Protein AF-A0A6B1I7A9-F1 (afdb_monomer_lite)

Radius of gyration: 12.56 Å; chains: 1; bounding box: 32×30×24 Å

pLDDT: mean 96.11, std 3.29, range [81.0, 98.5]

Secondary structure (DSSP, 8-state):
-EEEEEEEE-TTS-EEEEEEEE-SS-EEEEEE-SS-BSSHHHHHHHHHHHHHHGGGPPP--

Sequence (61 aa):
MTCYFEVRQDKNAQWYWAFVMSDGKAKDVIAMATETYSTRRGCILSIGFVQKYGPDADIRP

Structure (mmCIF, N/CA/C/O backbone):
data_AF-A0A6B1I7A9-F1
#
_entry.id   AF-A0A6B1I7A9-F1
#
loop_
_atom_site.group_PDB
_atom_site.id
_atom_site.type_symbol
_atom_site.label_atom_id
_atom_site.label_alt_id
_atom_site.label_comp_id
_atom_site.label_asym_id
_atom_site.label_entity_id
_atom_site.label_seq_id
_atom_site.pdbx_PDB_ins_code
_atom_site.Cartn_x
_atom_site.Cartn_y
_atom_site.Cartn_z
_atom_site.occupancy
_atom_site.B_iso_or_equiv
_atom_site.auth_seq_id
_atom_site.auth_comp_id
_atom_site.auth_asym_id
_atom_site.auth_atom_id
_atom_site.pdbx_PDB_model_num
ATOM 1 N N . MET A 1 1 ? -19.110 4.550 6.696 1.00 81.00 1 MET A N 1
ATOM 2 C CA . MET A 1 1 ? -17.821 3.837 6.743 1.00 81.00 1 MET A CA 1
ATOM 3 C C . MET A 1 1 ? -17.203 3.877 5.357 1.00 81.00 1 MET A C 1
ATOM 5 O O . MET A 1 1 ? -17.890 3.535 4.402 1.00 81.00 1 MET A O 1
ATOM 9 N N . THR A 1 2 ? -15.974 4.367 5.230 1.00 95.19 2 THR A N 1
ATOM 10 C CA . THR A 1 2 ? -15.246 4.483 3.959 1.00 95.19 2 THR A CA 1
ATOM 11 C C . THR A 1 2 ? -13.880 3.829 4.098 1.00 95.19 2 THR A C 1
ATOM 13 O O . THR A 1 2 ? -13.272 3.884 5.164 1.00 95.19 2 THR A O 1
ATOM 16 N N . CYS A 1 3 ? -13.398 3.199 3.029 1.00 95.81 3 CYS A N 1
ATOM 17 C CA . CYS A 1 3 ? -12.028 2.704 2.964 1.00 95.81 3 CYS A CA 1
ATOM 18 C C . CYS A 1 3 ? -11.297 3.424 1.838 1.00 95.81 3 CYS A C 1
ATOM 20 O O . CYS A 1 3 ? -11.869 3.642 0.768 1.00 95.81 3 CYS A O 1
ATOM 22 N N . TYR A 1 4 ? -10.052 3.816 2.079 1.00 97.06 4 TYR A N 1
ATOM 23 C CA . TYR A 1 4 ? -9.248 4.518 1.087 1.00 97.06 4 TYR A CA 1
ATOM 24 C C . TYR A 1 4 ? -7.763 4.218 1.270 1.00 97.06 4 TYR A C 1
ATOM 26 O O . TYR A 1 4 ? -7.295 3.888 2.360 1.00 97.06 4 TYR A O 1
ATOM 34 N N . PHE A 1 5 ? -7.013 4.355 0.179 1.00 98.00 5 PHE A N 1
ATOM 35 C CA . PHE A 1 5 ? -5.559 4.328 0.228 1.00 98.00 5 PHE A CA 1
ATOM 36 C C . PHE A 1 5 ? -5.025 5.700 0.620 1.00 98.00 5 PHE A C 1
ATOM 38 O O . PHE A 1 5 ? -5.390 6.720 0.034 1.00 98.00 5 PHE A O 1
ATOM 45 N N . GLU A 1 6 ? -4.124 5.717 1.590 1.00 98.00 6 GLU A N 1
ATOM 46 C CA . GLU A 1 6 ? -3.388 6.898 2.009 1.00 98.00 6 GLU A CA 1
ATOM 47 C C . GLU A 1 6 ? -1.928 6.756 1.576 1.00 98.00 6 GLU A C 1
ATOM 49 O O . GLU A 1 6 ? -1.242 5.815 1.974 1.00 98.00 6 GLU A O 1
ATOM 54 N N . VAL A 1 7 ? -1.449 7.684 0.745 1.00 98.19 7 VAL A N 1
ATOM 55 C CA . VAL A 1 7 ? -0.055 7.717 0.285 1.00 98.19 7 VAL A CA 1
ATOM 56 C C . VAL A 1 7 ? 0.768 8.536 1.272 1.00 98.19 7 VAL A C 1
ATOM 58 O O . VAL A 1 7 ? 0.529 9.734 1.427 1.00 98.19 7 VAL A O 1
ATOM 61 N N . ARG A 1 8 ? 1.744 7.896 1.914 1.00 97.69 8 ARG A N 1
ATOM 62 C CA . ARG A 1 8 ? 2.604 8.474 2.953 1.00 97.69 8 ARG A CA 1
ATOM 63 C C . ARG A 1 8 ? 4.065 8.466 2.510 1.00 97.69 8 ARG A C 1
ATOM 65 O O . ARG A 1 8 ? 4.445 7.722 1.605 1.00 97.69 8 ARG A O 1
ATOM 72 N N . GLN A 1 9 ? 4.875 9.297 3.157 1.00 97.88 9 GLN A N 1
ATOM 73 C CA . GLN A 1 9 ? 6.325 9.317 2.995 1.00 97.88 9 GLN A CA 1
ATOM 74 C C . GLN A 1 9 ? 6.983 9.057 4.352 1.00 97.88 9 GLN A C 1
ATOM 76 O O . GLN A 1 9 ? 6.526 9.578 5.371 1.00 97.88 9 GLN A O 1
ATOM 81 N N . ASP A 1 10 ? 8.008 8.209 4.381 1.00 95.94 10 ASP A N 1
ATOM 82 C CA . ASP A 1 10 ? 8.780 7.920 5.586 1.00 95.94 10 ASP A CA 1
ATOM 83 C C . ASP A 1 10 ? 9.932 8.924 5.791 1.00 95.94 10 ASP A C 1
ATOM 85 O O . ASP A 1 10 ? 10.175 9.825 4.983 1.00 95.94 10 ASP A O 1
ATOM 89 N N . LYS A 1 11 ? 10.675 8.751 6.890 1.00 97.00 11 LYS A N 1
ATOM 90 C CA . LYS A 1 11 ? 11.828 9.598 7.241 1.00 97.00 11 LYS A CA 1
ATOM 91 C C . LYS A 1 11 ? 13.007 9.507 6.257 1.00 97.00 11 LYS A C 1
ATOM 93 O O . LYS A 1 11 ? 13.872 10.374 6.286 1.00 97.00 11 LYS A O 1
ATOM 98 N N . ASN A 1 12 ? 13.047 8.481 5.407 1.00 96.50 12 ASN A N 1
ATOM 99 C CA . ASN A 1 12 ? 14.087 8.250 4.400 1.00 96.50 12 ASN A CA 1
ATOM 100 C C . ASN A 1 12 ? 13.651 8.742 3.008 1.00 96.50 12 ASN A C 1
ATOM 102 O O . ASN A 1 12 ? 14.217 8.331 1.991 1.00 96.50 12 ASN A O 1
ATOM 106 N N . ALA A 1 13 ? 12.621 9.592 2.958 1.00 96.75 13 ALA A N 1
ATOM 107 C CA . ALA A 1 13 ? 11.997 10.091 1.741 1.00 96.75 13 ALA A CA 1
ATOM 108 C C . ALA A 1 13 ? 11.410 8.992 0.830 1.00 96.75 13 ALA A C 1
ATOM 110 O O . ALA A 1 13 ? 11.113 9.270 -0.337 1.00 96.75 13 ALA A O 1
ATOM 111 N N . GLN A 1 14 ? 11.183 7.782 1.349 1.00 97.94 14 GLN A N 1
ATOM 112 C CA . GLN A 1 14 ? 10.537 6.702 0.610 1.00 97.94 14 GLN A CA 1
ATOM 113 C C . GLN A 1 14 ? 9.020 6.770 0.768 1.00 97.94 14 GLN A C 1
ATOM 115 O O . GLN A 1 14 ? 8.487 7.129 1.816 1.00 97.94 14 GLN A O 1
ATOM 120 N N . TRP A 1 15 ? 8.311 6.415 -0.293 1.00 98.50 15 TRP A N 1
ATOM 121 C CA . TRP A 1 15 ? 6.858 6.443 -0.368 1.00 98.50 15 TRP A CA 1
ATOM 122 C C . TRP A 1 15 ? 6.277 5.066 -0.094 1.00 98.50 15 TRP A C 1
ATOM 124 O O . TRP A 1 15 ? 6.780 4.068 -0.593 1.00 98.50 15 TRP A O 1
ATOM 134 N N . TYR A 1 16 ? 5.173 5.007 0.631 1.00 98.38 16 TYR A N 1
ATOM 135 C CA . TYR A 1 16 ? 4.425 3.773 0.862 1.00 98.38 16 TYR A CA 1
ATOM 136 C C . TYR A 1 16 ? 2.941 4.104 0.989 1.00 98.38 16 TYR A C 1
ATOM 138 O O . TYR A 1 16 ? 2.566 5.267 1.169 1.00 98.38 16 TYR A O 1
ATOM 146 N N . TRP A 1 17 ? 2.084 3.100 0.847 1.00 98.44 17 TRP A N 1
ATOM 147 C CA . TRP A 1 17 ? 0.649 3.269 1.030 1.00 98.44 17 TRP A CA 1
ATOM 148 C C . TRP A 1 17 ? 0.173 2.532 2.279 1.00 98.44 17 TRP A C 1
ATOM 150 O O . TRP A 1 17 ? 0.719 1.497 2.663 1.00 98.44 17 TRP A O 1
ATOM 160 N N . ALA A 1 18 ? -0.857 3.079 2.913 1.00 98.00 18 ALA A N 1
ATOM 161 C CA . ALA A 1 18 ? -1.639 2.420 3.951 1.00 98.00 18 ALA A CA 1
ATOM 162 C C . ALA A 1 18 ? -3.093 2.327 3.478 1.00 98.00 18 ALA A C 1
ATOM 164 O O . ALA A 1 18 ? -3.614 3.286 2.907 1.00 98.00 18 ALA A O 1
ATOM 165 N N . PHE A 1 19 ? -3.749 1.192 3.701 1.00 97.75 19 PHE A N 1
ATOM 166 C CA . PHE A 1 19 ? -5.182 1.050 3.473 1.00 97.75 19 PHE A CA 1
ATOM 167 C C . PHE A 1 19 ? -5.911 1.310 4.786 1.00 97.75 19 PHE A C 1
ATOM 169 O O . PHE A 1 19 ? -5.687 0.623 5.786 1.00 97.75 19 PHE A O 1
ATOM 176 N N . VAL A 1 20 ? -6.725 2.360 4.785 1.00 97.94 20 VAL A N 1
ATOM 177 C CA . VAL A 1 20 ? -7.343 2.913 5.987 1.00 97.94 20 VAL A CA 1
ATOM 178 C C . VAL A 1 20 ? -8.843 2.704 5.913 1.00 97.94 20 VAL A C 1
ATOM 180 O O . VAL A 1 20 ? -9.469 3.065 4.915 1.00 97.94 20 VAL A O 1
ATOM 183 N N . MET A 1 21 ? -9.413 2.170 6.987 1.00 97.38 21 MET A N 1
ATOM 184 C CA . MET A 1 21 ? -10.849 2.172 7.229 1.00 97.38 21 MET A CA 1
ATOM 185 C C . MET A 1 21 ? -11.195 3.363 8.124 1.00 97.38 21 MET A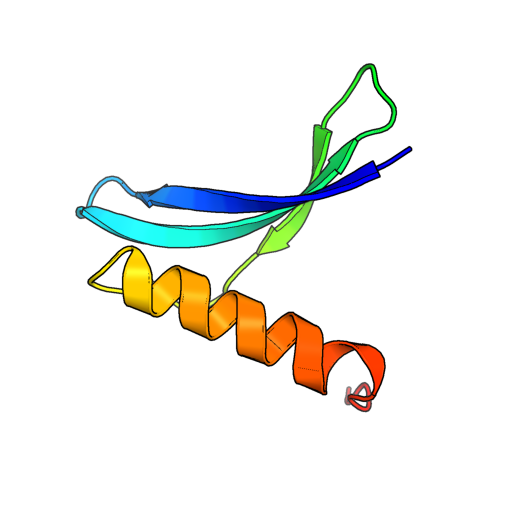 C 1
ATOM 187 O O . MET A 1 21 ? -10.541 3.596 9.139 1.00 97.38 21 MET A O 1
ATOM 191 N N . SER A 1 22 ? -12.219 4.130 7.753 1.00 96.06 22 SER A N 1
ATOM 192 C CA . SER A 1 22 ? -12.755 5.208 8.581 1.00 96.06 22 SER A CA 1
ATOM 193 C C . SER A 1 22 ? -14.259 5.063 8.772 1.00 96.06 22 SER A C 1
ATOM 195 O O . SER A 1 22 ? -15.038 4.976 7.818 1.00 96.06 22 SER A O 1
ATOM 197 N N . ASP A 1 23 ? -14.686 5.079 10.026 1.00 93.62 23 ASP A N 1
ATOM 198 C CA . ASP A 1 23 ? -16.092 5.078 10.430 1.00 93.62 23 ASP A CA 1
ATOM 199 C C . ASP A 1 23 ? -16.673 6.504 10.565 1.00 93.62 23 ASP A C 1
ATOM 201 O O . ASP A 1 23 ? -17.854 6.668 10.865 1.00 93.62 23 ASP A O 1
ATOM 205 N N . GLY A 1 24 ? -15.862 7.535 10.286 1.00 87.88 24 GLY A N 1
ATOM 206 C CA . GLY A 1 24 ? -16.207 8.952 10.438 1.00 87.88 24 GLY A CA 1
ATOM 207 C C . GLY A 1 24 ? -15.758 9.575 11.764 1.00 87.88 24 GLY A C 1
ATOM 208 O O . GLY A 1 24 ? -15.801 10.798 11.888 1.00 87.88 24 GLY A O 1
ATOM 209 N N . LYS A 1 25 ? -15.296 8.775 12.733 1.00 90.81 25 LYS A N 1
ATOM 210 C CA . LYS A 1 25 ? -14.768 9.242 14.029 1.00 90.81 25 LYS A CA 1
ATOM 211 C C . LYS A 1 25 ? -13.316 8.824 14.241 1.00 90.81 25 LYS A C 1
ATOM 213 O O . LYS A 1 25 ? -12.522 9.620 14.736 1.00 90.81 25 LYS A O 1
ATO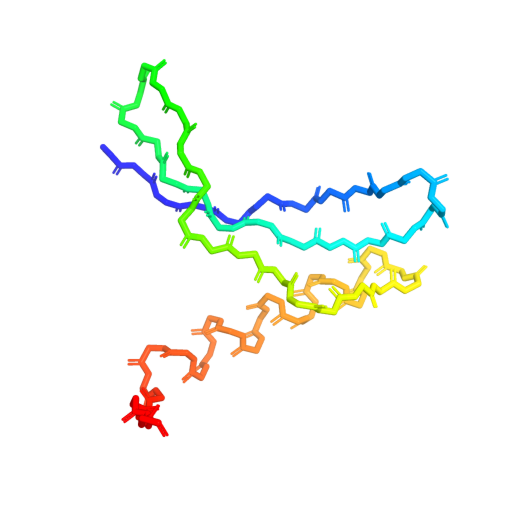M 218 N N . ALA A 1 26 ? -12.973 7.607 13.838 1.00 90.56 26 ALA A N 1
ATOM 219 C CA . ALA A 1 26 ? -11.642 7.031 13.921 1.00 90.56 26 ALA A CA 1
ATOM 220 C C . ALA A 1 26 ? -11.124 6.609 12.536 1.00 90.56 26 ALA A C 1
ATOM 222 O O . ALA A 1 26 ? -11.841 6.601 11.525 1.00 90.56 26 ALA A O 1
ATOM 223 N N . LYS A 1 27 ? -9.823 6.322 12.495 1.00 95.19 27 LYS A N 1
ATOM 224 C CA . LYS A 1 27 ? -9.106 5.820 11.325 1.00 95.19 27 LYS A CA 1
ATOM 225 C C . LYS A 1 27 ? -8.229 4.665 11.770 1.00 95.19 27 LYS A C 1
ATOM 227 O O . LYS A 1 27 ? -7.295 4.889 12.537 1.00 95.19 27 LYS A O 1
ATOM 232 N N . ASP A 1 28 ? -8.486 3.490 11.218 1.00 97.31 28 ASP A N 1
ATOM 233 C CA . ASP A 1 28 ? -7.705 2.289 11.487 1.00 97.31 28 ASP A CA 1
ATOM 234 C C . ASP A 1 28 ? -6.952 1.868 10.229 1.00 97.31 28 ASP A C 1
ATOM 236 O O . ASP A 1 28 ? -7.512 1.796 9.132 1.00 97.31 28 ASP A O 1
ATOM 240 N N . VAL A 1 29 ? -5.654 1.608 10.382 1.00 96.81 29 VAL A N 1
ATOM 241 C CA . VAL A 1 29 ? -4.832 1.039 9.312 1.00 96.81 29 VAL A CA 1
ATOM 242 C C . VAL A 1 29 ? -5.053 -0.468 9.310 1.00 96.81 29 VAL A C 1
ATOM 244 O O . VAL A 1 29 ? -4.660 -1.148 10.252 1.00 96.81 29 VAL A O 1
ATOM 247 N N . ILE A 1 30 ? -5.669 -0.980 8.247 1.00 96.81 30 ILE A N 1
ATOM 248 C CA . ILE A 1 30 ? -6.016 -2.405 8.121 1.00 96.81 30 ILE A CA 1
ATOM 249 C C . ILE A 1 30 ? -5.077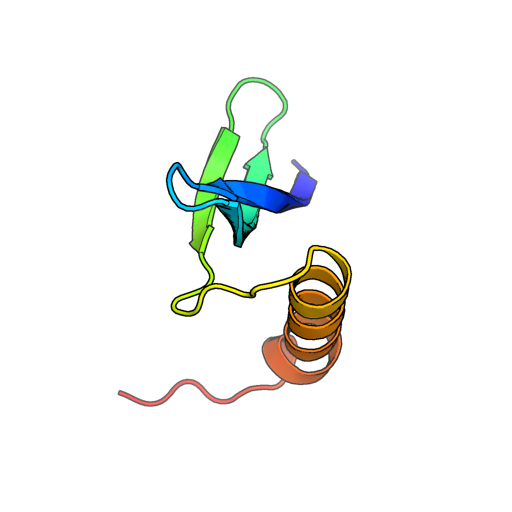 -3.167 7.181 1.00 96.81 30 ILE A C 1
ATOM 251 O O . ILE A 1 30 ? -5.023 -4.390 7.226 1.00 96.81 30 ILE A O 1
ATOM 255 N N . ALA A 1 31 ? -4.318 -2.454 6.347 1.00 96.81 31 ALA A N 1
ATOM 256 C CA . ALA A 1 31 ? -3.212 -3.013 5.576 1.00 96.81 31 ALA A CA 1
ATOM 257 C C . ALA A 1 31 ? -2.167 -1.935 5.270 1.00 96.81 31 ALA A C 1
ATOM 259 O O . ALA A 1 31 ? -2.463 -0.737 5.271 1.00 96.81 31 ALA A O 1
ATOM 260 N N . MET A 1 32 ? -0.942 -2.357 4.974 1.00 97.19 32 MET A N 1
ATOM 261 C CA . MET A 1 32 ? 0.155 -1.481 4.566 1.00 97.19 32 MET A CA 1
ATOM 262 C C . MET A 1 32 ? 0.941 -2.121 3.430 1.00 97.19 32 MET A C 1
ATOM 264 O O . MET A 1 32 ? 1.014 -3.346 3.336 1.00 97.19 32 MET A O 1
ATOM 268 N N . ALA A 1 33 ? 1.569 -1.286 2.605 1.00 96.19 33 ALA A N 1
ATOM 269 C CA . ALA A 1 33 ? 2.608 -1.756 1.706 1.00 96.19 33 ALA A CA 1
ATOM 270 C C . ALA A 1 33 ? 3.757 -2.361 2.528 1.00 96.19 33 ALA A C 1
ATOM 272 O O . ALA A 1 33 ? 4.256 -1.735 3.465 1.00 96.19 33 ALA A O 1
ATOM 273 N N . THR A 1 34 ? 4.184 -3.567 2.165 1.00 92.88 34 THR A N 1
ATOM 274 C CA . THR A 1 34 ? 5.408 -4.183 2.699 1.00 92.88 34 THR A CA 1
ATOM 275 C C . THR A 1 34 ? 6.664 -3.589 2.067 1.00 92.88 34 THR A C 1
ATOM 277 O O . THR A 1 34 ? 7.743 -3.647 2.646 1.00 92.88 34 THR A O 1
ATOM 280 N N . GLU A 1 35 ? 6.520 -3.015 0.875 1.00 92.69 35 GLU A N 1
ATOM 281 C CA . GLU A 1 35 ? 7.576 -2.343 0.131 1.00 92.69 35 GLU A CA 1
ATOM 282 C C . GLU A 1 35 ? 7.488 -0.826 0.291 1.00 92.69 35 GLU A C 1
ATOM 284 O O . GLU A 1 35 ? 6.422 -0.256 0.546 1.00 92.69 35 GLU A O 1
ATOM 289 N N . THR A 1 36 ? 8.614 -0.159 0.052 1.00 96.94 36 THR A N 1
ATOM 290 C CA . THR A 1 36 ? 8.665 1.289 -0.122 1.00 96.94 36 THR A CA 1
ATOM 291 C C . THR A 1 36 ? 9.155 1.638 -1.526 1.00 96.94 36 THR A C 1
ATOM 2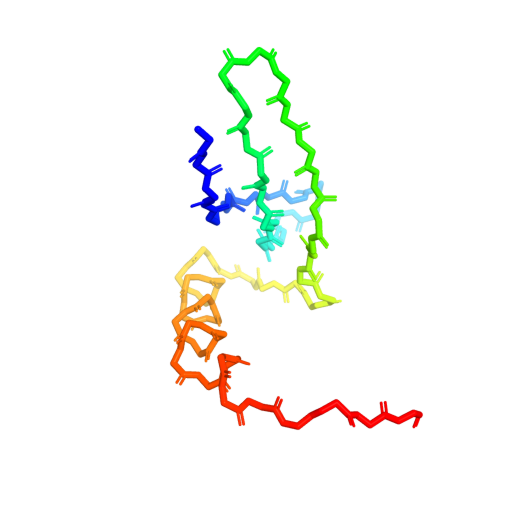93 O O . THR A 1 36 ? 9.817 0.851 -2.203 1.00 96.94 36 THR A O 1
ATOM 296 N N . TYR A 1 37 ? 8.787 2.826 -1.992 1.00 97.56 37 TYR A N 1
ATOM 297 C CA . TYR A 1 37 ? 8.995 3.282 -3.359 1.00 97.56 37 TYR A CA 1
ATOM 298 C C . TYR A 1 37 ? 9.777 4.593 -3.366 1.00 97.56 37 TYR A C 1
ATOM 300 O O . TYR A 1 37 ? 9.435 5.541 -2.664 1.00 97.56 37 TYR A O 1
ATOM 308 N N . SER A 1 38 ? 10.759 4.711 -4.256 1.00 97.56 38 SER A N 1
ATOM 309 C CA . SER A 1 38 ? 11.564 5.932 -4.396 1.00 97.56 38 SER A CA 1
ATOM 310 C C . SER A 1 38 ? 10.776 7.138 -4.921 1.00 97.56 38 SER A C 1
ATOM 312 O O . SER A 1 38 ? 11.213 8.278 -4.784 1.00 97.56 38 SER A O 1
ATOM 314 N N . THR A 1 39 ? 9.597 6.918 -5.517 1.00 97.94 39 THR A N 1
ATOM 315 C CA . THR A 1 39 ? 8.744 7.988 -6.048 1.00 97.94 39 THR A CA 1
ATOM 316 C C . THR A 1 39 ? 7.284 7.817 -5.640 1.00 97.94 39 THR A C 1
ATOM 318 O O . THR A 1 39 ? 6.747 6.706 -5.612 1.00 97.94 39 THR A O 1
ATOM 321 N N . ARG A 1 40 ? 6.592 8.947 -5.433 1.00 97.75 40 ARG A N 1
ATOM 322 C CA . ARG A 1 40 ? 5.144 8.975 -5.166 1.00 97.75 40 ARG A CA 1
ATOM 323 C C . ARG A 1 40 ? 4.342 8.294 -6.275 1.00 97.75 40 ARG A C 1
ATOM 325 O O . ARG A 1 40 ? 3.368 7.603 -6.000 1.00 97.75 40 ARG A O 1
ATOM 332 N N . ARG A 1 41 ? 4.761 8.477 -7.534 1.00 98.19 41 ARG A N 1
ATOM 333 C CA . ARG A 1 41 ? 4.119 7.851 -8.698 1.00 98.19 41 ARG A CA 1
ATOM 334 C C . ARG A 1 41 ? 4.240 6.329 -8.653 1.00 98.19 41 ARG A C 1
ATOM 336 O O . ARG A 1 41 ? 3.244 5.664 -8.908 1.00 98.19 41 ARG A O 1
ATOM 343 N N . GLY A 1 42 ? 5.411 5.791 -8.303 1.00 98.00 42 GLY A N 1
ATOM 344 C CA . GLY A 1 42 ? 5.604 4.346 -8.130 1.00 98.00 42 GLY A CA 1
ATOM 345 C C . GLY A 1 42 ? 4.668 3.764 -7.069 1.00 98.00 42 GLY A C 1
ATOM 346 O O . GLY A 1 42 ? 3.984 2.778 -7.327 1.00 98.00 42 GLY A O 1
ATOM 347 N N . CYS A 1 43 ? 4.537 4.452 -5.931 1.00 98.31 43 CYS A N 1
ATOM 348 C CA . CYS A 1 43 ? 3.596 4.073 -4.876 1.00 98.31 43 CYS A CA 1
ATOM 349 C C . CYS A 1 43 ? 2.130 4.056 -5.360 1.00 98.31 43 CYS A C 1
ATOM 351 O O . CYS A 1 43 ? 1.401 3.100 -5.109 1.00 98.31 43 CYS A O 1
ATOM 353 N N . ILE A 1 44 ? 1.701 5.069 -6.122 1.00 98.12 44 ILE A N 1
ATOM 354 C CA . ILE A 1 44 ? 0.337 5.119 -6.680 1.00 98.12 44 ILE A CA 1
ATOM 355 C C . ILE A 1 44 ? 0.099 4.008 -7.708 1.00 98.12 44 ILE A C 1
ATOM 357 O O . ILE A 1 44 ? -0.981 3.422 -7.738 1.00 98.12 44 ILE A O 1
ATOM 361 N N . LEU A 1 45 ? 1.093 3.693 -8.540 1.00 98.19 45 LEU A N 1
ATOM 362 C CA . LEU A 1 45 ? 0.985 2.575 -9.478 1.00 98.19 45 LEU A CA 1
ATOM 363 C C . LEU A 1 45 ? 0.812 1.247 -8.731 1.00 98.19 45 LEU A C 1
ATOM 365 O O . LEU A 1 45 ? -0.054 0.467 -9.116 1.00 98.19 45 LEU A O 1
ATOM 369 N N . SER A 1 46 ? 1.558 1.034 -7.640 1.00 97.88 46 SER A N 1
ATOM 370 C CA . SER A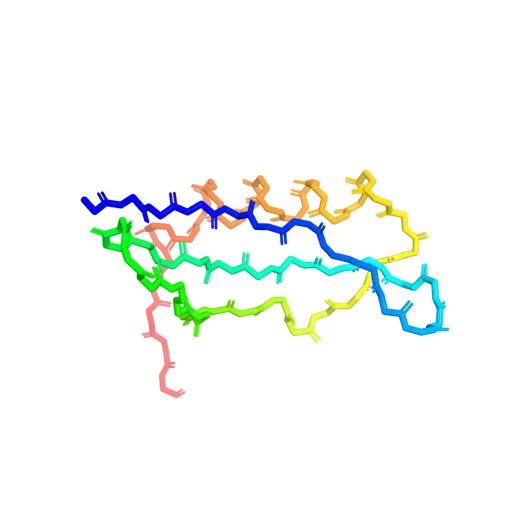 1 46 ? 1.398 -0.129 -6.749 1.00 97.88 46 SER A CA 1
ATOM 371 C C . SER A 1 46 ? -0.027 -0.248 -6.194 1.00 97.88 46 SER A C 1
ATOM 373 O O . SER A 1 46 ? -0.624 -1.320 -6.281 1.00 97.88 46 SER A O 1
ATOM 375 N N . ILE A 1 47 ? -0.640 0.857 -5.745 1.00 98.19 47 ILE A N 1
ATOM 376 C CA . ILE A 1 47 ? -2.062 0.866 -5.348 1.00 98.19 47 ILE A CA 1
ATOM 377 C C . ILE A 1 47 ? -2.957 0.369 -6.492 1.00 98.19 47 ILE A C 1
ATOM 379 O O . ILE A 1 47 ? -3.847 -0.448 -6.264 1.00 98.19 47 ILE A O 1
ATOM 383 N N . GLY A 1 48 ? -2.708 0.823 -7.724 1.00 97.88 48 GLY A N 1
ATOM 384 C CA . GLY A 1 48 ? -3.456 0.376 -8.900 1.00 97.88 48 GLY A CA 1
ATOM 385 C C . GLY A 1 48 ? -3.363 -1.136 -9.137 1.00 97.88 48 GLY A C 1
ATOM 386 O O . GLY A 1 48 ? -4.361 -1.756 -9.500 1.00 97.88 48 GLY A O 1
ATOM 387 N N . PHE A 1 49 ? -2.204 -1.753 -8.877 1.00 97.12 49 PHE A N 1
ATOM 388 C CA . PHE A 1 49 ? -2.064 -3.214 -8.907 1.00 97.12 49 PHE A CA 1
ATOM 389 C C . PHE A 1 49 ? -2.919 -3.885 -7.829 1.00 97.12 49 PHE A C 1
ATOM 391 O O . PHE A 1 49 ? -3.655 -4.820 -8.141 1.00 97.12 49 PHE A O 1
ATOM 398 N N . VAL A 1 50 ? -2.882 -3.392 -6.589 1.00 96.56 50 VAL A N 1
ATOM 399 C CA . VAL A 1 50 ? -3.694 -3.946 -5.492 1.00 96.56 50 VAL A CA 1
ATOM 400 C C . VAL A 1 50 ? -5.185 -3.819 -5.791 1.00 96.56 50 VAL A C 1
ATOM 402 O O . VAL A 1 50 ? -5.924 -4.778 -5.617 1.00 96.56 50 VAL A O 1
ATOM 405 N N . GLN A 1 51 ? -5.639 -2.673 -6.297 1.00 97.12 51 GLN A N 1
ATOM 406 C CA . GLN A 1 51 ? -7.039 -2.481 -6.682 1.00 97.12 51 GLN A CA 1
ATOM 407 C C . GLN A 1 51 ? -7.466 -3.411 -7.819 1.00 97.12 51 GLN A C 1
ATOM 409 O O . GLN A 1 51 ? -8.604 -3.869 -7.832 1.00 97.12 51 GLN A O 1
ATOM 414 N N . LYS A 1 52 ? -6.566 -3.672 -8.775 1.00 98.00 52 LYS A N 1
ATOM 415 C CA . LYS A 1 52 ? -6.864 -4.488 -9.952 1.00 98.00 52 LYS A CA 1
ATOM 416 C C . LYS A 1 52 ? -6.850 -5.987 -9.666 1.00 98.00 52 LYS A C 1
ATOM 418 O O . LYS A 1 52 ? -7.672 -6.696 -10.225 1.00 98.00 52 LYS A O 1
ATOM 423 N N . TYR A 1 53 ? -5.894 -6.464 -8.874 1.00 97.00 53 TYR A N 1
ATOM 424 C CA . TYR A 1 53 ? -5.652 -7.899 -8.692 1.00 97.00 53 TYR A CA 1
ATOM 425 C C . TYR A 1 53 ? -5.980 -8.390 -7.282 1.00 97.00 53 TYR A C 1
ATOM 427 O O . TYR A 1 53 ? -6.244 -9.569 -7.104 1.00 97.00 53 TYR A O 1
ATOM 435 N N . GLY A 1 54 ? -5.969 -7.508 -6.281 1.00 95.25 54 GLY A N 1
ATOM 436 C CA . GLY A 1 54 ? -6.215 -7.861 -4.884 1.00 95.25 54 GLY A CA 1
ATOM 437 C C . GLY A 1 54 ? -7.595 -8.469 -4.617 1.00 95.25 54 GLY A C 1
ATOM 438 O O . GLY A 1 54 ? -7.640 -9.474 -3.915 1.00 95.25 54 GLY A O 1
ATOM 439 N N . PRO A 1 55 ? -8.705 -7.927 -5.163 1.00 96.44 55 PRO A N 1
ATOM 440 C CA . PRO A 1 55 ? -10.040 -8.489 -4.934 1.00 96.44 55 PRO A CA 1
ATOM 441 C C . PRO A 1 55 ? -10.208 -9.947 -5.378 1.00 96.44 55 PRO A C 1
ATOM 443 O O . PRO A 1 55 ? -10.994 -10.667 -4.772 1.00 96.44 55 PRO A O 1
ATOM 446 N N . ASP A 1 56 ? -9.460 -10.369 -6.401 1.00 97.31 56 ASP A N 1
ATOM 447 C CA . ASP A 1 56 ? -9.535 -11.710 -6.994 1.00 97.31 56 ASP A CA 1
ATOM 448 C C . ASP A 1 56 ? -8.346 -12.606 -6.595 1.00 97.31 56 ASP A C 1
ATOM 450 O O . ASP A 1 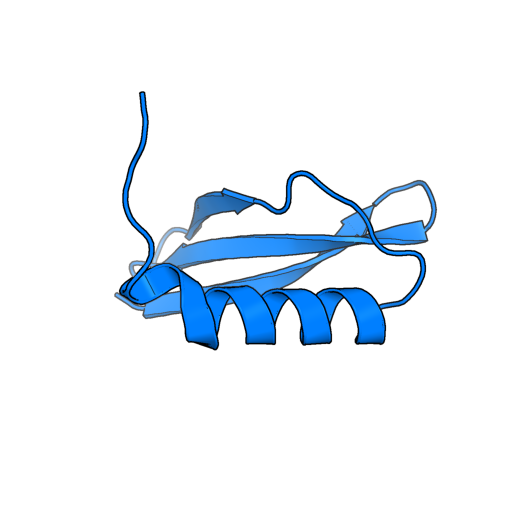56 ? -8.203 -13.718 -7.102 1.00 97.31 56 ASP A O 1
ATOM 454 N N . ALA A 1 57 ? -7.446 -12.121 -5.735 1.00 96.69 57 ALA A N 1
ATOM 455 C CA . ALA A 1 57 ? -6.266 -12.873 -5.335 1.00 96.69 57 ALA A CA 1
ATOM 456 C C . ALA A 1 57 ? -6.620 -13.968 -4.319 1.00 96.69 57 ALA A C 1
ATOM 458 O O . ALA A 1 57 ? -7.271 -13.714 -3.305 1.00 96.69 57 ALA A O 1
ATOM 459 N N . ASP A 1 58 ? -6.112 -15.179 -4.549 1.00 97.56 58 ASP A N 1
ATOM 460 C CA . ASP A 1 58 ? -6.224 -16.274 -3.589 1.00 97.56 58 ASP A CA 1
ATOM 461 C C . ASP A 1 58 ? -5.427 -15.986 -2.309 1.00 97.56 58 ASP A C 1
ATOM 463 O O . ASP A 1 58 ? -4.310 -15.461 -2.341 1.00 97.56 58 ASP A O 1
ATOM 467 N N . ILE A 1 59 ? -5.963 -16.432 -1.174 1.00 96.00 59 ILE A N 1
ATOM 468 C CA . ILE A 1 59 ? -5.259 -16.419 0.110 1.00 96.00 59 ILE A CA 1
ATOM 469 C C . ILE A 1 59 ? -4.494 -17.737 0.253 1.00 96.00 59 ILE A C 1
ATOM 471 O O . ILE A 1 59 ? -5.084 -18.816 0.161 1.00 96.00 59 ILE A O 1
ATOM 475 N N . ARG A 1 60 ? -3.181 -17.658 0.497 1.00 90.75 60 ARG A N 1
ATOM 476 C CA . ARG A 1 60 ? -2.327 -18.824 0.770 1.00 90.75 60 ARG A CA 1
ATOM 477 C C . ARG A 1 60 ? -1.768 -18.770 2.199 1.00 90.75 60 ARG A C 1
ATOM 479 O O . ARG A 1 60 ? -1.426 -17.671 2.636 1.00 90.75 60 ARG A O 1
ATOM 486 N N . PRO A 1 61 ? -1.715 -19.915 2.907 1.00 84.38 61 PRO A N 1
ATOM 487 C CA . PRO A 1 61 ? -1.153 -20.017 4.253 1.00 84.38 61 PRO A CA 1
ATOM 488 C C . PRO A 1 61 ? 0.378 -19.948 4.268 1.00 84.38 61 PRO A C 1
ATOM 490 O O . PRO A 1 61 ? 1.006 -20.311 3.245 1.00 84.38 61 PRO A O 1
#

Foldseek 3Di:
DDWDKDWDADPVRWIWIFIWDDPPPDIDGPDIDPDTHNDSVVRVVVVVCCVVCVVVDDDDD